Protein AF-A0A930NM46-F1 (afdb_monomer)

pLDDT: mean 87.08, std 5.44, range [65.88, 93.5]

Secondary structure (DSSP, 8-state):
-EEE-TTSS-TT--EEE----TT--HHHHHHHHHHHHHHHHHTTS--

Solvent-accessible surface area (backbone atoms only — not comparable to full-atom values): 3021 Å² total; per-residue (Å²): 117,45,80,39,49,64,90,81,39,57,87,92,45,74,47,80,45,78,79,84,57,94,86,63,50,70,68,59,50,50,55,51,51,53,54,49,53,50,52,32,40,76,71,63,76,41,135

Foldseek 3Di:
DDKDAPPRDDPPDIDDDDDDDPPDDPVNVVVVVVVVVVVCVVVVVDD

Radius of gyration: 12.7 Å; Cα contacts (8 Å, |Δi|>4): 33; chains: 1; bounding box: 32×17×30 Å

Mean predicted aligned 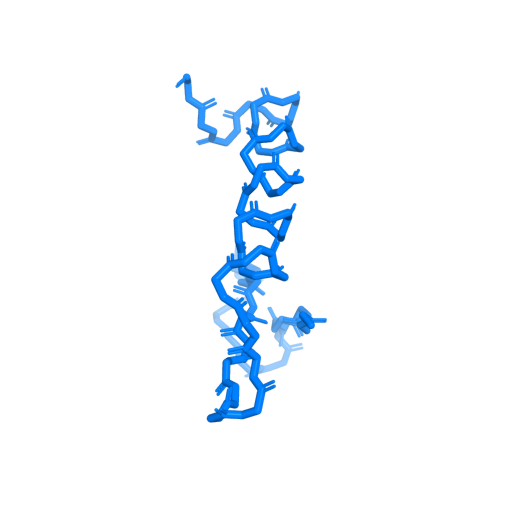error: 4.83 Å

Sequence (47 aa):
INPVIPPACAPQDTLVRFALMATHTEEQVERGVQALKKIFKEEGIIK

Structure (mmCIF, N/CA/C/O backbone):
data_AF-A0A930NM46-F1
#
_entry.id   AF-A0A930NM46-F1
#
loop_
_atom_site.group_PDB
_atom_site.id
_atom_site.type_symbol
_atom_site.label_atom_id
_atom_site.label_alt_id
_atom_site.label_comp_id
_atom_site.label_asym_id
_atom_site.label_entity_id
_atom_site.label_seq_id
_atom_site.pdbx_PDB_ins_code
_atom_site.Cartn_x
_atom_site.Cartn_y
_atom_site.Cartn_z
_atom_site.occupancy
_atom_site.B_iso_or_equiv
_atom_site.auth_seq_id
_atom_site.auth_comp_id
_atom_site.auth_asym_id
_atom_site.auth_atom_id
_atom_site.pdbx_PDB_model_num
ATOM 1 N N . ILE A 1 1 ? -4.609 4.433 -8.232 1.00 83.06 1 ILE A N 1
ATOM 2 C CA . ILE A 1 1 ? -5.324 3.919 -7.036 1.00 83.06 1 ILE A CA 1
ATOM 3 C C . ILE A 1 1 ? -6.800 4.010 -7.341 1.00 83.06 1 ILE A C 1
ATOM 5 O O . ILE A 1 1 ? -7.215 5.086 -7.749 1.00 83.06 1 ILE A O 1
ATOM 9 N N . ASN A 1 2 ? -7.565 2.929 -7.186 1.00 85.69 2 ASN A N 1
ATOM 10 C CA . ASN A 1 2 ? -8.992 2.939 -7.514 1.00 85.69 2 ASN A CA 1
ATOM 11 C C . ASN A 1 2 ? -9.805 2.408 -6.325 1.00 85.69 2 ASN A C 1
ATOM 13 O O . ASN A 1 2 ? -9.421 1.373 -5.774 1.00 85.69 2 ASN A O 1
ATOM 17 N N . PRO A 1 3 ? -10.914 3.058 -5.940 1.00 84.94 3 PRO A N 1
ATOM 18 C CA . PRO A 1 3 ? -11.842 2.488 -4.974 1.00 84.94 3 PRO A CA 1
ATOM 19 C C . PRO A 1 3 ? -12.622 1.332 -5.611 1.00 84.94 3 PRO A C 1
ATOM 21 O O . PRO A 1 3 ? -12.956 1.364 -6.797 1.00 84.94 3 PRO A O 1
ATOM 24 N N . VAL A 1 4 ? -12.906 0.307 -4.819 1.00 85.75 4 VAL A N 1
ATOM 25 C CA . VAL A 1 4 ? -13.778 -0.815 -5.163 1.00 85.75 4 VAL A CA 1
ATOM 26 C C . VAL A 1 4 ? -14.972 -0.732 -4.225 1.00 85.75 4 VAL A C 1
ATOM 28 O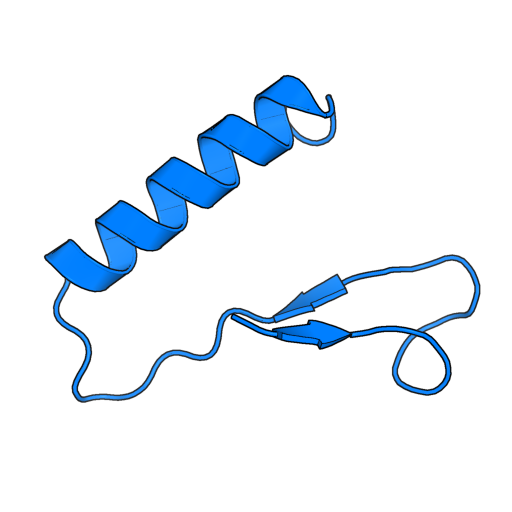 O . VAL A 1 4 ? -14.814 -0.821 -3.009 1.00 85.75 4 VAL A O 1
ATOM 31 N N . ILE A 1 5 ? -16.146 -0.516 -4.812 1.00 85.56 5 ILE A N 1
ATOM 32 C CA . ILE A 1 5 ? -17.425 -0.326 -4.119 1.00 85.56 5 ILE A CA 1
ATOM 33 C C . ILE A 1 5 ? -18.440 -1.372 -4.605 1.00 85.56 5 ILE A C 1
ATOM 35 O O . ILE A 1 5 ? -18.243 -1.945 -5.686 1.00 85.56 5 ILE A O 1
ATOM 39 N N . PRO A 1 6 ? -19.518 -1.649 -3.852 1.00 82.25 6 PRO A N 1
ATOM 40 C CA . PRO A 1 6 ? -20.596 -2.528 -4.306 1.00 82.25 6 PRO A CA 1
ATOM 41 C C . PRO A 1 6 ? -21.125 -2.090 -5.682 1.00 82.25 6 PRO A C 1
ATOM 43 O O . PRO A 1 6 ? -21.311 -0.888 -5.896 1.00 82.25 6 PRO A O 1
ATOM 46 N N . PRO A 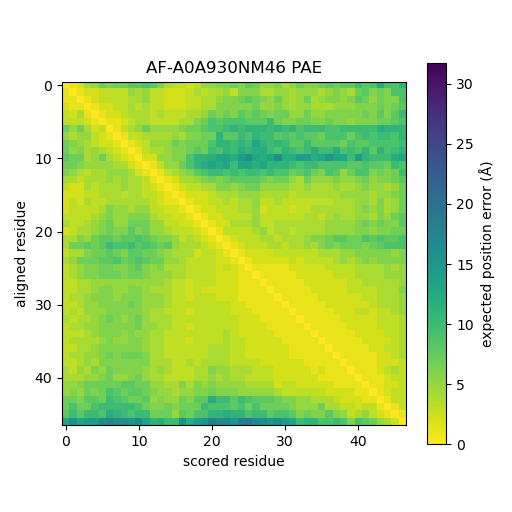1 7 ? -21.337 -3.019 -6.639 1.00 85.62 7 PRO A N 1
ATOM 47 C CA . PRO A 1 7 ? -21.425 -4.488 -6.525 1.00 85.62 7 PRO A CA 1
ATOM 48 C C . PRO A 1 7 ? -20.093 -5.263 -6.633 1.00 85.62 7 PRO A C 1
ATOM 50 O O . PRO A 1 7 ? -20.102 -6.490 -6.635 1.00 85.62 7 PRO A O 1
ATOM 53 N N . ALA A 1 8 ? -18.947 -4.586 -6.757 1.00 83.88 8 ALA A N 1
ATOM 54 C CA . ALA A 1 8 ? -17.646 -5.237 -6.961 1.00 83.88 8 ALA A CA 1
ATOM 55 C C . ALA A 1 8 ? -16.991 -5.767 -5.664 1.00 83.88 8 ALA A C 1
ATOM 57 O O . ALA A 1 8 ? -15.959 -6.434 -5.721 1.00 83.88 8 ALA A O 1
ATOM 58 N N . CYS A 1 9 ? -17.576 -5.471 -4.502 1.00 80.69 9 CYS A N 1
ATOM 59 C CA . CYS A 1 9 ? -17.221 -6.014 -3.188 1.00 80.69 9 CYS A CA 1
ATOM 60 C C . CYS A 1 9 ? -18.494 -6.165 -2.332 1.00 80.69 9 CYS A C 1
ATOM 62 O O . CYS A 1 9 ? -19.579 -5.767 -2.770 1.00 80.69 9 CYS A O 1
ATOM 64 N N . ALA A 1 10 ? -18.384 -6.788 -1.153 1.00 81.88 10 ALA A N 1
ATOM 65 C CA . ALA A 1 10 ? -19.533 -7.006 -0.275 1.00 81.88 10 ALA A CA 1
ATOM 66 C C . ALA A 1 10 ? -20.202 -5.668 0.111 1.00 81.88 10 ALA A C 1
ATOM 68 O O . ALA A 1 10 ? -19.498 -4.674 0.258 1.00 81.88 10 ALA A O 1
ATOM 69 N N . PRO A 1 11 ? -21.534 -5.611 0.308 1.00 75.81 11 PRO A N 1
ATOM 70 C CA . PRO A 1 11 ? -22.262 -4.356 0.541 1.00 75.81 11 PRO A CA 1
ATOM 71 C C . PRO A 1 11 ? -21.767 -3.529 1.734 1.00 75.81 11 PRO A C 1
ATOM 73 O O . PRO A 1 11 ? -21.893 -2.308 1.727 1.00 75.81 11 PRO A O 1
ATOM 76 N N . GLN A 1 12 ? -21.224 -4.200 2.751 1.00 79.00 12 GLN A N 1
ATOM 77 C CA . GLN A 1 12 ? -20.659 -3.580 3.950 1.00 79.00 12 GLN A CA 1
ATOM 78 C C . GLN A 1 12 ? -19.172 -3.214 3.833 1.00 79.00 12 GLN A C 1
ATOM 80 O O . GLN A 1 12 ? -18.648 -2.548 4.722 1.00 79.00 12 GLN A O 1
ATOM 85 N N . ASP A 1 13 ? -18.499 -3.631 2.760 1.00 80.38 13 ASP A N 1
ATOM 86 C CA . ASP A 1 13 ? -17.065 -3.436 2.589 1.00 80.38 13 ASP A CA 1
ATOM 87 C C . ASP A 1 13 ? -16.796 -2.385 1.509 1.00 80.38 13 ASP A C 1
ATOM 89 O O . ASP A 1 13 ? -17.487 -2.281 0.498 1.00 80.38 13 ASP A O 1
ATOM 93 N N . THR A 1 14 ? -15.758 -1.580 1.711 1.00 79.81 14 THR A N 1
ATOM 94 C CA . THR A 1 14 ? -15.195 -0.705 0.679 1.00 79.81 14 THR A CA 1
ATOM 95 C C . THR A 1 14 ? -13.694 -0.914 0.678 1.00 79.81 14 THR A C 1
ATOM 97 O O . THR A 1 14 ? -13.042 -0.790 1.712 1.00 79.81 14 THR A O 1
ATOM 100 N N . LEU A 1 15 ? -13.141 -1.268 -0.481 1.00 84.69 15 LEU A N 1
ATOM 101 C CA . LEU A 1 15 ? -11.728 -1.617 -0.612 1.00 84.69 15 LEU A CA 1
ATOM 102 C C . LEU A 1 15 ? -11.004 -0.580 -1.465 1.00 84.69 15 LEU A C 1
ATOM 104 O O . LEU A 1 15 ? -11.541 -0.056 -2.439 1.00 84.69 15 LEU A O 1
ATOM 108 N N . VAL A 1 16 ? -9.741 -0.319 -1.142 1.00 85.88 16 VAL A N 1
ATOM 109 C CA . VAL A 1 16 ? -8.864 0.523 -1.961 1.00 85.88 16 VAL A CA 1
ATOM 110 C C . VAL A 1 16 ? -7.910 -0.378 -2.738 1.00 85.88 16 VAL A C 1
ATOM 112 O O . VAL A 1 16 ? -7.102 -1.094 -2.152 1.00 85.88 16 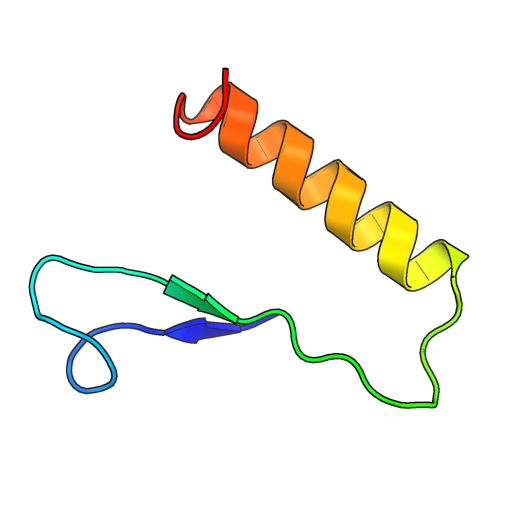VAL A O 1
ATOM 115 N N . ARG A 1 17 ? -7.979 -0.343 -4.073 1.00 89.31 17 ARG A N 1
ATOM 116 C CA . ARG A 1 17 ? -7.092 -1.114 -4.952 1.00 89.31 17 ARG A CA 1
ATOM 117 C C . ARG A 1 17 ? -5.889 -0.280 -5.377 1.00 89.31 17 ARG A C 1
ATOM 119 O O . ARG A 1 17 ? -6.009 0.679 -6.152 1.00 89.31 17 ARG A O 1
ATOM 126 N N . PHE A 1 18 ? -4.709 -0.701 -4.936 1.00 88.62 18 PHE A N 1
ATOM 127 C CA . PHE A 1 18 ? -3.436 -0.155 -5.392 1.00 88.62 18 PHE A CA 1
ATOM 128 C C . PHE A 1 18 ? -2.896 -0.996 -6.555 1.00 88.62 18 PHE A C 1
ATOM 130 O O . PHE A 1 18 ? -2.385 -2.093 -6.360 1.00 88.62 18 PHE A O 1
ATOM 137 N N . ALA A 1 19 ? -3.084 -0.515 -7.786 1.00 87.75 19 ALA A N 1
ATOM 138 C CA . ALA A 1 19 ? -2.601 -1.198 -8.983 1.00 87.75 19 ALA A CA 1
ATOM 139 C C . ALA A 1 19 ? -1.160 -0.772 -9.279 1.00 87.75 19 ALA A C 1
ATOM 141 O O . ALA A 1 19 ? -0.917 0.390 -9.606 1.00 87.75 19 ALA A O 1
ATOM 142 N N . LEU A 1 20 ? -0.231 -1.717 -9.168 1.00 88.25 20 LEU A N 1
ATOM 143 C CA . LEU A 1 20 ? 1.169 -1.537 -9.530 1.00 88.25 20 LEU A CA 1
ATOM 144 C C . LEU A 1 20 ? 1.402 -2.041 -10.955 1.00 88.25 20 LEU A C 1
ATOM 146 O O . LEU A 1 20 ? 0.941 -3.112 -11.337 1.00 88.25 20 LEU A O 1
ATOM 150 N N . MET A 1 21 ? 2.129 -1.250 -11.735 1.00 89.12 21 MET A N 1
ATOM 151 C CA . MET A 1 21 ? 2.637 -1.615 -13.065 1.00 89.12 21 MET A CA 1
ATOM 152 C C . MET A 1 21 ? 4.164 -1.662 -13.029 1.00 89.12 21 MET A C 1
ATOM 154 O O . MET A 1 21 ? 4.762 -0.923 -12.251 1.00 89.12 21 MET A O 1
ATOM 158 N N . ALA A 1 22 ? 4.785 -2.445 -13.914 1.00 90.94 22 ALA A N 1
ATOM 159 C CA . ALA A 1 22 ? 6.243 -2.595 -14.000 1.00 90.94 22 ALA A CA 1
ATOM 160 C C . ALA A 1 22 ? 7.011 -1.278 -14.250 1.00 90.94 22 ALA A C 1
ATOM 162 O O . ALA A 1 22 ? 8.210 -1.212 -14.018 1.00 90.94 22 ALA A O 1
ATOM 163 N N . THR A 1 23 ? 6.331 -0.227 -14.714 1.00 92.62 23 THR A N 1
ATOM 164 C CA . THR A 1 23 ? 6.906 1.107 -14.942 1.00 92.62 23 THR A CA 1
ATOM 165 C C . THR A 1 23 ? 6.988 1.975 -13.686 1.00 92.62 23 THR A C 1
ATOM 167 O O . THR A 1 23 ? 7.496 3.090 -13.772 1.00 92.62 23 THR A O 1
ATOM 170 N N . HIS A 1 24 ? 6.444 1.534 -12.547 1.00 89.69 24 HIS A N 1
ATOM 171 C CA . HIS A 1 24 ? 6.510 2.320 -11.317 1.00 89.69 24 HIS A CA 1
ATOM 172 C C . HIS A 1 24 ? 7.881 2.183 -10.661 1.00 89.69 24 HIS A C 1
ATOM 174 O O . HIS A 1 24 ? 8.391 1.075 -10.507 1.00 89.69 24 HIS A O 1
ATOM 180 N N . THR A 1 25 ? 8.450 3.309 -10.238 1.00 93.38 25 THR A N 1
ATOM 181 C CA . THR A 1 25 ? 9.684 3.324 -9.444 1.00 93.38 25 THR A CA 1
ATOM 182 C C . THR A 1 25 ? 9.383 3.115 -7.963 1.00 93.38 25 THR A C 1
ATOM 184 O O . THR A 1 25 ? 8.279 3.404 -7.495 1.0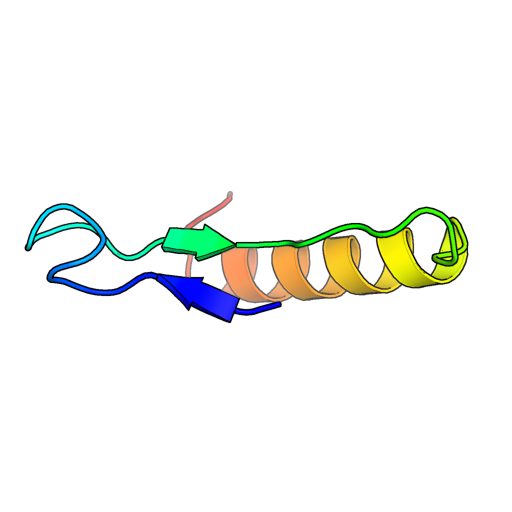0 93.38 25 THR A O 1
ATOM 187 N N . GLU A 1 26 ? 10.381 2.666 -7.201 1.00 91.56 26 GLU A N 1
ATOM 188 C CA . GLU A 1 26 ? 10.257 2.508 -5.746 1.00 91.56 26 GLU A CA 1
ATOM 189 C C . GLU A 1 26 ? 9.822 3.811 -5.065 1.00 91.56 26 GLU A C 1
ATOM 191 O O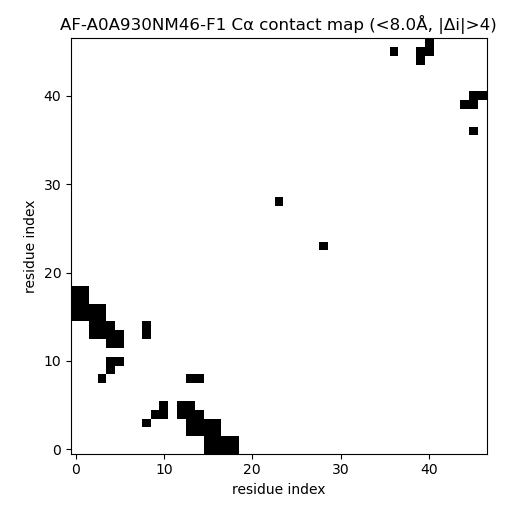 . GLU A 1 26 ? 8.937 3.788 -4.218 1.00 91.56 26 GLU A O 1
ATOM 196 N N . GLU A 1 27 ? 10.332 4.966 -5.505 1.00 93.12 27 GLU A N 1
ATOM 197 C CA . GLU A 1 27 ? 9.924 6.276 -4.979 1.00 93.12 27 GLU A CA 1
ATOM 198 C C . GLU A 1 27 ? 8.434 6.582 -5.203 1.00 93.12 27 GLU A C 1
ATOM 200 O O . GLU A 1 27 ? 7.765 7.147 -4.333 1.00 93.12 27 GLU A O 1
ATOM 205 N N . GLN A 1 28 ? 7.885 6.208 -6.365 1.00 89.75 28 GLN A N 1
ATOM 206 C CA . GLN A 1 28 ? 6.461 6.387 -6.659 1.00 89.75 28 GLN A CA 1
ATOM 207 C C . GLN A 1 28 ? 5.593 5.489 -5.775 1.00 89.75 28 GLN A C 1
ATOM 209 O O . GLN A 1 28 ? 4.536 5.921 -5.302 1.00 89.75 28 GLN A O 1
ATOM 214 N N . VAL A 1 29 ? 6.045 4.255 -5.535 1.00 90.62 29 VAL A N 1
ATOM 215 C CA . VAL A 1 29 ? 5.373 3.308 -4.639 1.00 90.62 29 VAL A CA 1
ATOM 216 C C . VAL A 1 29 ? 5.433 3.804 -3.198 1.00 90.62 29 VAL A C 1
ATOM 218 O O . VAL A 1 29 ? 4.389 3.905 -2.555 1.00 90.62 29 VAL A O 1
ATOM 221 N N . GLU A 1 30 ? 6.612 4.202 -2.722 1.00 93.44 30 GLU A N 1
ATOM 222 C CA . GLU A 1 30 ? 6.842 4.706 -1.367 1.00 93.44 30 GLU A CA 1
ATOM 223 C C . GLU A 1 30 ? 5.968 5.929 -1.079 1.00 93.44 30 GLU A C 1
ATOM 225 O O . GLU A 1 30 ? 5.254 5.975 -0.077 1.00 93.44 30 GLU A O 1
ATOM 230 N N . ARG A 1 31 ? 5.915 6.891 -2.010 1.00 9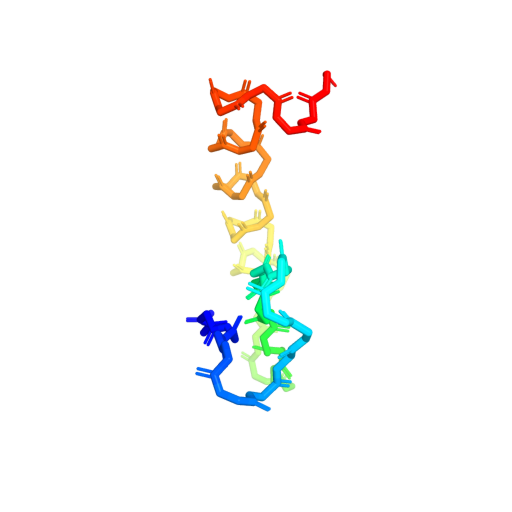2.56 31 ARG A N 1
ATOM 231 C CA . ARG A 1 31 ? 5.034 8.058 -1.886 1.00 92.56 31 ARG A CA 1
ATOM 232 C C . ARG A 1 31 ? 3.562 7.658 -1.753 1.00 92.56 31 ARG A C 1
ATOM 234 O O . ARG A 1 31 ? 2.839 8.248 -0.948 1.00 92.56 31 ARG A O 1
ATOM 241 N N . GLY A 1 32 ? 3.117 6.673 -2.534 1.00 90.81 32 GLY A N 1
ATOM 242 C CA . GLY A 1 32 ? 1.757 6.139 -2.456 1.00 90.81 32 GLY A CA 1
ATOM 243 C C . GLY A 1 32 ? 1.465 5.485 -1.104 1.00 90.81 32 GLY A C 1
ATOM 244 O O . GLY A 1 32 ? 0.436 5.769 -0.493 1.00 90.81 32 GLY A O 1
ATOM 245 N N . VAL A 1 33 ? 2.393 4.667 -0.605 1.00 90.69 33 VAL A N 1
ATOM 246 C CA . VAL A 1 33 ? 2.276 3.978 0.688 1.00 90.69 33 VAL A CA 1
ATOM 247 C C . VAL A 1 33 ? 2.262 4.970 1.851 1.00 90.69 33 VAL A C 1
ATOM 249 O O . VAL A 1 33 ? 1.413 4.852 2.733 1.00 90.69 33 VAL A O 1
ATOM 252 N N . GLN A 1 34 ? 3.131 5.984 1.849 1.00 93.50 34 GLN A N 1
ATOM 253 C CA . GLN A 1 34 ? 3.155 7.002 2.905 1.00 93.50 34 GLN A CA 1
ATOM 254 C C . GLN A 1 34 ? 1.865 7.830 2.941 1.00 93.50 34 GLN A C 1
ATOM 256 O O . GLN A 1 34 ? 1.332 8.090 4.022 1.00 93.50 34 GLN A O 1
ATOM 261 N N . ALA A 1 35 ? 1.318 8.193 1.776 1.00 90.88 35 ALA A N 1
ATOM 262 C CA . ALA A 1 35 ? 0.034 8.886 1.698 1.00 90.88 35 ALA A CA 1
ATOM 263 C C . ALA A 1 35 ? -1.114 8.026 2.255 1.00 90.88 35 ALA A C 1
ATOM 265 O O . ALA A 1 35 ? -1.901 8.510 3.069 1.00 90.88 35 ALA A O 1
ATOM 266 N N . LEU A 1 36 ? -1.172 6.742 1.881 1.00 89.88 36 LEU A N 1
ATOM 267 C CA . LEU A 1 36 ? -2.168 5.800 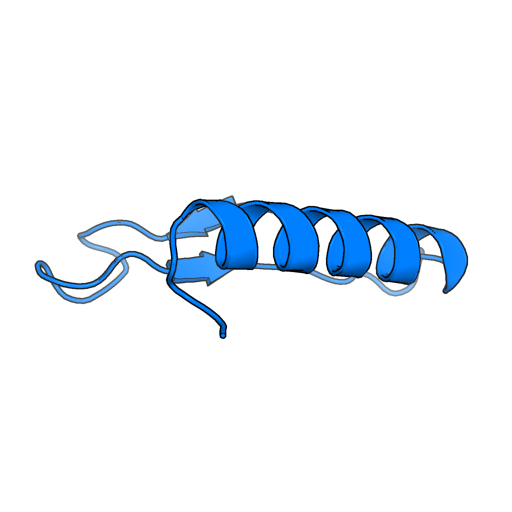2.402 1.00 89.88 36 LEU A CA 1
ATOM 268 C C . LEU A 1 36 ? -2.030 5.610 3.915 1.00 89.88 36 LEU A C 1
ATOM 270 O O . LEU A 1 36 ? -3.022 5.679 4.632 1.00 89.88 36 LEU A O 1
ATOM 274 N N . LYS A 1 37 ? -0.804 5.431 4.417 1.00 91.00 37 LYS A N 1
ATOM 275 C CA . LYS A 1 37 ? -0.522 5.280 5.849 1.00 91.00 37 LYS A CA 1
ATOM 276 C C . LYS A 1 37 ? -0.960 6.504 6.650 1.00 91.00 37 LYS A C 1
ATOM 278 O O . LYS A 1 37 ? -1.495 6.339 7.743 1.00 91.00 37 LYS A O 1
ATOM 283 N N . LYS A 1 38 ? -0.733 7.713 6.129 1.00 92.75 38 LYS A N 1
ATOM 284 C CA . LYS A 1 38 ? -1.172 8.958 6.769 1.00 92.75 38 LYS A CA 1
ATOM 285 C C . LYS A 1 38 ? -2.698 9.008 6.875 1.00 92.75 38 LYS A C 1
ATOM 287 O O . LYS A 1 38 ? -3.210 9.129 7.981 1.00 92.75 38 LYS A O 1
ATOM 292 N N . ILE A 1 39 ? -3.401 8.833 5.755 1.00 90.19 39 ILE A N 1
ATOM 293 C CA . ILE A 1 39 ? -4.869 8.905 5.708 1.00 90.19 39 ILE A CA 1
ATOM 294 C C . ILE A 1 39 ? -5.493 7.800 6.567 1.00 90.19 39 ILE A C 1
ATOM 296 O O . ILE A 1 39 ? -6.387 8.060 7.358 1.00 90.19 39 ILE A O 1
ATOM 300 N N . PHE A 1 40 ? -4.991 6.566 6.494 1.00 89.31 40 PHE A N 1
ATOM 301 C CA . PHE A 1 40 ? -5.525 5.463 7.296 1.00 89.31 40 PHE A CA 1
ATOM 302 C C . PHE A 1 40 ? -5.271 5.612 8.799 1.00 89.31 40 PHE A C 1
ATOM 304 O O . PHE A 1 40 ? -6.037 5.060 9.587 1.00 89.31 40 PHE A O 1
ATOM 311 N N . LYS A 1 41 ? -4.235 6.355 9.209 1.00 91.88 41 LYS A N 1
ATOM 312 C CA . LYS A 1 41 ? -4.050 6.754 10.612 1.00 91.88 41 LYS A CA 1
ATOM 313 C C . LYS A 1 41 ? -5.014 7.865 11.024 1.00 91.88 41 LYS A C 1
ATOM 315 O O . LYS A 1 41 ? -5.569 7.789 12.113 1.00 91.88 41 LYS A O 1
ATOM 320 N N . GLU A 1 42 ? -5.223 8.866 10.169 1.00 91.88 42 GLU A N 1
ATOM 321 C CA . GLU A 1 42 ? -6.175 9.964 10.409 1.00 91.88 42 GLU A CA 1
ATOM 322 C C . GLU A 1 42 ? -7.618 9.449 10.535 1.00 91.88 42 GLU A C 1
ATOM 324 O O . GLU A 1 42 ? -8.324 9.826 11.465 1.00 91.88 42 GLU A O 1
ATOM 329 N N . GLU A 1 43 ? -8.015 8.510 9.675 1.00 87.81 43 GLU A N 1
ATOM 330 C CA . GLU A 1 43 ? -9.332 7.854 9.691 1.00 87.81 43 GLU A CA 1
ATOM 331 C C . GLU A 1 43 ? -9.459 6.759 10.773 1.00 87.81 43 GLU A C 1
ATOM 333 O O . GLU A 1 43 ? -10.493 6.106 10.892 1.00 87.81 43 GLU A O 1
ATOM 338 N N . GLY A 1 44 ? -8.403 6.503 11.557 1.00 86.94 44 GLY A N 1
ATOM 339 C CA . GLY A 1 44 ? -8.414 5.507 12.636 1.00 86.94 44 GLY A CA 1
ATOM 340 C C . GLY A 1 44 ? -8.509 4.044 12.179 1.00 86.94 44 GLY A C 1
ATOM 341 O O . GLY A 1 44 ? -8.753 3.161 13.001 1.00 86.94 44 GLY A O 1
ATOM 342 N N . ILE A 1 45 ? -8.294 3.772 10.889 1.00 84.50 45 ILE A N 1
ATOM 343 C CA . ILE A 1 45 ? -8.296 2.425 10.292 1.00 84.50 45 ILE A CA 1
ATOM 344 C C . ILE A 1 45 ? -7.026 1.656 10.695 1.00 84.50 45 ILE A C 1
ATOM 346 O O . ILE A 1 45 ? -7.065 0.448 10.926 1.00 84.50 45 ILE A O 1
ATOM 350 N N . ILE A 1 46 ? -5.891 2.355 10.802 1.00 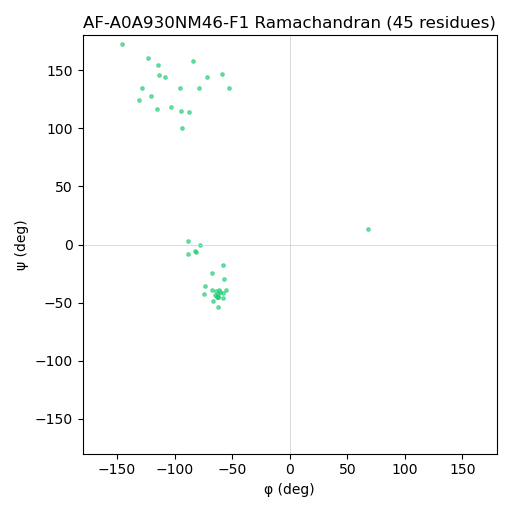79.44 46 ILE A N 1
ATOM 351 C CA . ILE A 1 46 ? -4.598 1.811 11.238 1.00 79.44 46 ILE A CA 1
ATOM 352 C C . ILE A 1 46 ? -4.143 2.572 12.489 1.00 79.44 46 ILE A C 1
ATOM 354 O O . ILE A 1 46 ? -4.064 3.797 12.461 1.00 79.44 46 ILE A O 1
ATOM 358 N N . LYS A 1 47 ? -3.797 1.856 13.570 1.00 65.88 47 LYS A N 1
ATOM 359 C CA . LYS A 1 47 ? -3.168 2.450 14.768 1.00 65.88 47 LYS A CA 1
ATOM 360 C C . LYS A 1 47 ? -1.714 2.865 14.497 1.00 65.88 47 LYS A C 1
ATOM 362 O O . LYS A 1 47 ? -0.941 2.099 13.884 1.00 65.88 47 LYS A O 1
#